Protein AF-A0A1M5FYK6-F1 (afdb_monomer_lite)

Secondary structure (DSSP, 8-state):
--------PPPHHHHHHHHHHTT-S-HHHHHHHHHHHHHHHHHHH--HHHHHHHT-HHHHHHHHHHHTTS---SS-HHHHHHHHHHHHHTTT-S--HHHHHHHHHHHHT--HHHHHHHHHHHHHT-

Organism: Loktanella atrilutea (NCBI:txid366533)

Radius of gyration: 17.51 Å; chains: 1; bounding box: 41×36×45 Å

Foldseek 3Di:
DDPPPPPDDDDPVRVVVCVVCVPPPCVVVVVVVVVVVLVVLLVVLDDPVLVVLLPDPLLLVLLVVVVVVDDDDDDQSLRSSVVVCVVCVVVVDHDDPVVNVVSSVVSVPDDPSSSVSSSVVSVVVD

pLDDT: mean 81.88, std 13.68, range [37.47, 95.62]

Sequence (126 aa):
MTKADIQIELSSNAEFAISRNKLCPMQPQRIAQIVDRYGMILRTHWNEELEVIARNPWVSYCIYEWCDGGPLPSFSLSGLLGHVAFELEEAGEGPDIDELNQLIEVTSKLSPFDQLAIMEFVEHNH

Structure (mmCIF, N/CA/C/O backbone):
data_AF-A0A1M5FYK6-F1
#
_entry.id   AF-A0A1M5FYK6-F1
#
loop_
_atom_site.group_PDB
_atom_site.id
_atom_site.type_symbol
_atom_site.label_atom_id
_atom_site.label_alt_id
_atom_site.label_comp_id
_atom_site.label_asym_id
_atom_site.label_entity_id
_atom_site.label_seq_id
_atom_site.pdbx_PDB_ins_code
_atom_site.Cartn_x
_atom_site.Cartn_y
_atom_site.Cartn_z
_atom_site.occupancy
_atom_site.B_iso_or_equiv
_atom_site.auth_seq_id
_atom_site.auth_comp_id
_atom_site.auth_asym_id
_atom_site.auth_atom_id
_atom_site.pdbx_PDB_model_num
ATOM 1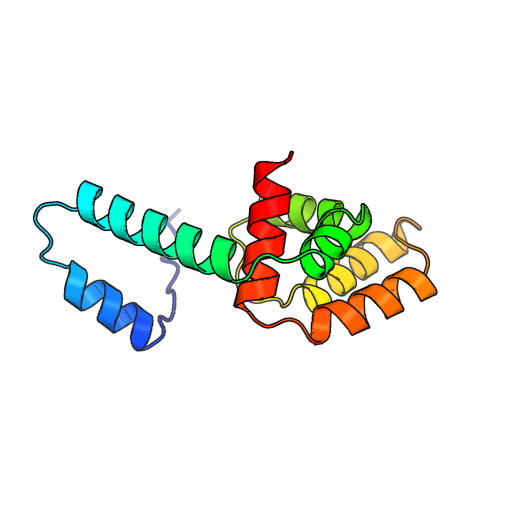 N N . MET A 1 1 ? 10.724 -24.469 23.097 1.00 37.47 1 MET A N 1
ATOM 2 C CA . MET A 1 1 ? 10.788 -23.187 22.368 1.00 37.47 1 MET A CA 1
ATOM 3 C C . MET A 1 1 ? 9.742 -22.270 22.968 1.00 37.47 1 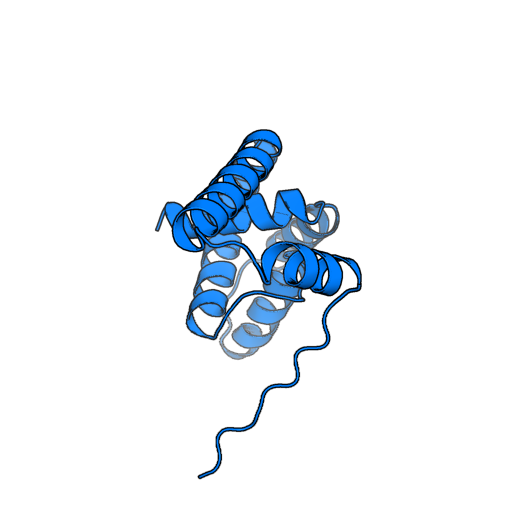MET A C 1
ATOM 5 O O . MET A 1 1 ? 8.558 -22.549 22.835 1.00 37.47 1 MET A O 1
ATOM 9 N N . THR A 1 2 ? 10.162 -21.266 23.729 1.00 39.34 2 THR A N 1
ATOM 10 C CA . THR A 1 2 ? 9.281 -20.211 24.240 1.00 39.34 2 THR A CA 1
ATOM 11 C C . THR A 1 2 ? 8.936 -19.279 23.081 1.00 39.34 2 THR A C 1
ATOM 13 O O . THR A 1 2 ? 9.838 -18.827 22.379 1.00 39.34 2 THR A O 1
ATOM 16 N N . LYS A 1 3 ? 7.637 -19.052 22.837 1.00 43.31 3 LYS A N 1
ATOM 17 C CA . LYS A 1 3 ? 7.161 -18.009 21.918 1.00 43.31 3 LYS A CA 1
ATOM 18 C C . LYS A 1 3 ? 7.835 -16.703 22.333 1.00 43.31 3 LYS A C 1
ATOM 20 O O . LYS A 1 3 ? 7.750 -16.336 23.500 1.00 43.31 3 LYS A O 1
ATOM 25 N N . ALA A 1 4 ? 8.538 -16.053 21.411 1.00 46.41 4 ALA A N 1
ATOM 26 C CA . ALA A 1 4 ? 8.992 -14.694 21.640 1.00 46.41 4 ALA A CA 1
ATOM 27 C C . ALA A 1 4 ? 7.737 -13.830 21.806 1.00 46.41 4 ALA A C 1
ATOM 29 O O . ALA A 1 4 ? 6.920 -13.749 20.888 1.00 46.41 4 ALA A O 1
ATOM 30 N N . ASP A 1 5 ? 7.552 -13.256 22.992 1.00 44.97 5 ASP A N 1
ATOM 31 C CA . ASP A 1 5 ? 6.534 -12.239 23.210 1.00 44.97 5 ASP A CA 1
ATOM 32 C C . ASP A 1 5 ? 6.965 -11.014 22.404 1.00 44.97 5 ASP A C 1
ATOM 34 O O . ASP A 1 5 ? 7.887 -10.292 22.781 1.00 44.97 5 ASP A O 1
ATOM 38 N N . ILE A 1 6 ? 6.347 -10.828 21.237 1.00 49.12 6 ILE A N 1
ATOM 39 C CA . ILE A 1 6 ? 6.550 -9.638 20.416 1.00 49.12 6 ILE A CA 1
ATOM 40 C C . ILE A 1 6 ? 6.014 -8.460 21.232 1.00 49.12 6 ILE A C 1
ATOM 42 O O . ILE A 1 6 ? 4.801 -8.281 21.365 1.00 49.12 6 ILE A O 1
ATOM 46 N N . GLN A 1 7 ? 6.916 -7.673 21.817 1.00 46.94 7 GLN A N 1
ATOM 47 C CA . GLN A 1 7 ? 6.563 -6.391 22.410 1.00 46.94 7 GLN A CA 1
ATOM 48 C C . GLN A 1 7 ? 6.313 -5.401 21.279 1.00 46.94 7 GLN A C 1
ATOM 50 O O . GLN A 1 7 ? 7.239 -4.867 20.677 1.00 46.94 7 GLN A O 1
ATOM 55 N N . ILE A 1 8 ? 5.037 -5.191 20.974 1.00 60.34 8 ILE A N 1
ATOM 56 C CA . ILE A 1 8 ? 4.602 -4.131 20.073 1.00 60.34 8 ILE A CA 1
ATOM 57 C C . ILE A 1 8 ? 4.535 -2.848 20.903 1.00 60.34 8 ILE A C 1
ATOM 59 O O . ILE A 1 8 ? 3.697 -2.742 21.802 1.00 60.34 8 ILE A O 1
ATOM 63 N N . GLU A 1 9 ? 5.407 -1.879 20.618 1.00 70.88 9 GLU A N 1
ATOM 64 C CA . GLU A 1 9 ? 5.224 -0.516 21.118 1.00 70.88 9 GLU A CA 1
ATOM 65 C C . GLU A 1 9 ? 4.004 0.100 20.434 1.00 70.88 9 GLU A C 1
ATOM 67 O O . GLU A 1 9 ? 3.922 0.208 19.209 1.00 70.88 9 GLU A O 1
ATOM 72 N N . LEU A 1 10 ? 3.015 0.472 21.240 1.00 69.31 10 LEU A N 1
ATOM 73 C CA . LEU A 1 10 ? 1.779 1.067 20.764 1.00 69.31 10 LEU A CA 1
ATOM 74 C C . LEU A 1 10 ? 1.889 2.588 20.834 1.00 69.31 10 LEU A C 1
ATOM 76 O O . LEU A 1 10 ? 2.407 3.149 21.794 1.00 69.31 10 LEU A O 1
ATOM 80 N N . SER A 1 11 ? 1.337 3.278 19.838 1.00 77.19 11 SER A N 1
ATOM 81 C CA . SER A 1 11 ? 1.137 4.723 19.952 1.00 77.19 11 SER A CA 1
ATOM 82 C C . SER A 1 11 ? 0.109 5.045 21.043 1.00 77.19 11 SER A C 1
ATOM 84 O O . SER A 1 11 ? -0.790 4.249 21.322 1.00 77.19 11 SER A O 1
ATOM 86 N N . SER A 1 12 ? 0.157 6.257 21.597 1.00 75.12 12 SER A N 1
ATOM 87 C CA . SER A 1 12 ? -0.823 6.736 22.588 1.00 75.12 12 SER A CA 1
ATOM 88 C C . SER A 1 12 ? -2.278 6.621 22.104 1.00 75.12 12 SER A C 1
ATOM 90 O O . SER A 1 12 ? -3.181 6.281 22.870 1.00 75.12 12 SER A O 1
ATOM 92 N N . ASN A 1 13 ? -2.514 6.831 20.806 1.00 69.44 13 ASN A N 1
ATOM 93 C CA . ASN A 1 13 ? -3.822 6.639 20.180 1.00 69.44 13 ASN A CA 1
ATOM 94 C C . ASN A 1 13 ? -4.242 5.162 20.149 1.00 69.44 13 ASN A C 1
ATOM 96 O O . ASN A 1 13 ? -5.415 4.859 20.383 1.00 69.44 13 ASN A O 1
ATOM 100 N N . ALA A 1 14 ? -3.308 4.244 19.884 1.00 68.56 14 ALA A N 1
ATOM 101 C CA . ALA A 1 14 ? -3.566 2.807 19.905 1.00 68.56 14 ALA A CA 1
ATOM 102 C C . ALA A 1 14 ? -3.833 2.307 21.336 1.00 68.56 14 ALA A C 1
ATOM 104 O O . ALA A 1 14 ? -4.797 1.572 21.559 1.00 68.56 14 ALA A O 1
ATOM 105 N N . GLU A 1 15 ? -3.071 2.779 22.324 1.00 77.19 15 GLU A N 1
ATOM 106 C CA . GLU A 1 15 ? -3.311 2.492 23.743 1.00 77.19 15 GLU A CA 1
ATOM 107 C C . GLU A 1 15 ? -4.679 3.001 24.212 1.00 77.19 15 GLU A C 1
ATOM 109 O O . GLU A 1 15 ? -5.421 2.280 24.887 1.00 77.19 15 GLU A O 1
ATOM 114 N N . PHE A 1 16 ? -5.056 4.222 23.817 1.00 76.31 16 PHE A N 1
ATOM 115 C CA . PHE A 1 16 ? -6.374 4.783 24.106 1.00 76.31 16 PHE A CA 1
ATOM 116 C C . PHE A 1 16 ? -7.501 4.005 23.413 1.00 76.31 16 PHE A C 1
ATOM 118 O O . PHE A 1 16 ? -8.548 3.739 24.010 1.00 76.31 16 PHE A O 1
ATOM 125 N N . ALA A 1 17 ? -7.298 3.593 22.160 1.00 71.94 17 ALA A N 1
ATOM 126 C CA . ALA A 1 17 ? -8.246 2.740 21.456 1.00 71.94 17 ALA A CA 1
ATOM 127 C C . ALA A 1 17 ? -8.429 1.401 22.185 1.00 71.94 17 ALA A C 1
ATOM 129 O O . ALA A 1 17 ? -9.569 0.983 22.398 1.00 71.94 17 ALA A O 1
ATOM 130 N N . ILE A 1 18 ? -7.346 0.761 22.629 1.00 73.00 18 ILE A N 1
ATOM 131 C CA . ILE A 1 18 ? -7.407 -0.476 23.414 1.00 73.00 18 ILE A CA 1
ATOM 132 C C . ILE A 1 18 ? -8.126 -0.233 24.742 1.00 73.00 18 ILE A C 1
ATOM 134 O O . ILE A 1 18 ? -9.064 -0.963 25.062 1.00 73.00 18 ILE A O 1
ATOM 138 N N . SER A 1 19 ? -7.761 0.809 25.495 1.00 78.25 19 SER A N 1
ATOM 139 C CA . SER A 1 19 ? -8.351 1.098 26.809 1.00 78.25 19 SER A CA 1
ATOM 140 C C . SER A 1 19 ? -9.858 1.348 26.731 1.00 78.25 19 SER A C 1
ATOM 142 O O . SER A 1 19 ? -10.615 0.759 27.504 1.00 78.25 19 SER A O 1
ATOM 144 N N . ARG A 1 20 ? -10.318 2.111 25.732 1.00 75.81 20 ARG A N 1
ATOM 145 C CA . ARG A 1 20 ? -11.746 2.354 25.473 1.00 75.81 20 ARG A CA 1
ATOM 146 C C . ARG A 1 20 ? -12.508 1.081 25.087 1.00 75.81 20 ARG A C 1
ATOM 148 O O . ARG A 1 20 ? -13.724 1.025 25.253 1.00 75.81 20 ARG A O 1
ATOM 155 N N . ASN A 1 21 ? -11.820 0.072 24.558 1.00 70.44 21 ASN A N 1
ATOM 156 C CA . ASN A 1 21 ? -12.425 -1.176 24.091 1.00 70.44 21 ASN A CA 1
ATOM 157 C C . ASN A 1 21 ? -12.281 -2.349 25.079 1.00 70.44 21 ASN A C 1
ATOM 159 O O . ASN A 1 21 ? -12.950 -3.362 24.883 1.00 70.44 21 ASN A O 1
ATOM 163 N N . LYS A 1 22 ? -11.488 -2.212 26.157 1.00 72.88 22 LYS A N 1
ATOM 164 C CA . LYS A 1 22 ? -11.231 -3.272 27.159 1.00 72.88 22 LYS A CA 1
ATOM 165 C C . LYS A 1 22 ? -12.494 -3.884 27.772 1.00 72.88 22 LYS A C 1
ATOM 167 O O . LYS A 1 22 ? -12.478 -5.049 28.147 1.00 72.88 22 LYS A O 1
ATOM 172 N N . LEU A 1 23 ? -13.568 -3.106 27.887 1.00 66.38 23 LEU A N 1
ATOM 173 C CA . LEU A 1 23 ? -14.822 -3.517 28.524 1.00 66.38 23 LEU A CA 1
ATOM 174 C C . LEU A 1 23 ? -15.986 -3.612 27.538 1.00 66.38 23 LEU A C 1
ATOM 176 O O . LEU A 1 23 ? -17.132 -3.565 27.967 1.00 66.38 23 LEU A O 1
ATOM 180 N N . CYS A 1 24 ? -15.734 -3.702 26.227 1.00 70.94 24 CYS A N 1
ATOM 181 C CA . CYS A 1 24 ? -16.822 -3.847 25.266 1.00 70.94 24 CYS A CA 1
ATOM 182 C C . CYS A 1 24 ? -17.434 -5.256 25.395 1.00 70.94 24 CYS A C 1
ATOM 184 O O . CYS A 1 24 ? -16.789 -6.221 24.982 1.00 70.94 24 CYS A O 1
ATOM 186 N N . PRO A 1 25 ? -18.664 -5.409 25.930 1.00 71.19 25 PRO A N 1
ATOM 187 C CA . PRO A 1 25 ? -19.277 -6.728 26.109 1.00 71.19 25 PRO A CA 1
ATOM 188 C C . PRO A 1 25 ? -19.649 -7.379 24.766 1.00 71.19 25 PRO A C 1
ATOM 190 O O . PRO A 1 25 ? -19.923 -8.571 24.701 1.00 71.19 25 PRO A O 1
ATOM 193 N N . MET A 1 26 ? -19.641 -6.592 23.688 1.00 81.06 26 MET A N 1
ATOM 194 C CA . MET A 1 26 ? -19.997 -6.967 22.324 1.00 81.06 26 MET A CA 1
ATOM 195 C C . MET A 1 26 ? -18.778 -6.816 21.401 1.00 81.06 26 MET A C 1
ATOM 197 O O . MET A 1 26 ? -18.764 -5.997 20.481 1.00 81.06 26 MET A O 1
ATOM 201 N N . GLN A 1 27 ? -17.714 -7.577 21.686 1.00 77.62 27 GLN A N 1
ATOM 202 C CA . GLN A 1 27 ? -16.455 -7.517 20.929 1.00 77.62 27 GLN A CA 1
ATOM 203 C C . GLN A 1 27 ? -16.640 -7.705 19.409 1.00 77.62 27 GLN A C 1
ATOM 205 O O . GLN A 1 27 ? -16.080 -6.897 18.666 1.00 77.62 27 GLN A O 1
ATOM 210 N N . PRO A 1 28 ? -17.454 -8.663 18.911 1.00 79.31 28 PRO A N 1
ATOM 211 C CA . PRO A 1 28 ? -17.666 -8.823 17.469 1.00 79.31 28 PRO A CA 1
ATOM 212 C C . PRO A 1 28 ? -18.286 -7.584 16.811 1.00 79.31 28 PRO A C 1
ATOM 214 O O . PRO A 1 28 ? -17.823 -7.135 15.767 1.00 79.31 28 PRO A O 1
ATOM 217 N N . GLN A 1 29 ? -19.287 -6.971 17.450 1.00 80.06 29 GLN A N 1
ATOM 218 C CA . GLN A 1 29 ? -19.938 -5.753 16.958 1.00 80.06 29 GLN A CA 1
ATOM 219 C C . GLN A 1 29 ? -18.962 -4.578 16.939 1.00 80.06 29 GLN A C 1
ATOM 221 O O . GLN A 1 29 ? -19.029 -3.716 16.065 1.00 80.06 29 GLN A O 1
ATOM 226 N N . ARG A 1 30 ? -18.036 -4.537 17.900 1.00 81.25 30 ARG A N 1
ATOM 227 C CA . ARG A 1 30 ? -17.013 -3.500 17.942 1.00 81.25 30 ARG A CA 1
ATOM 228 C C . ARG A 1 30 ? -15.974 -3.656 16.840 1.00 81.25 30 ARG A C 1
ATOM 230 O O . ARG A 1 30 ? -15.594 -2.650 16.247 1.00 81.25 30 ARG A O 1
ATOM 237 N N . ILE A 1 31 ? -15.544 -4.884 16.563 1.00 80.38 31 ILE A N 1
ATOM 238 C CA . ILE A 1 31 ? -14.661 -5.187 15.432 1.00 80.38 31 ILE A CA 1
ATOM 239 C C . ILE A 1 31 ? -15.355 -4.787 14.127 1.00 80.38 31 ILE A C 1
ATOM 241 O O . ILE A 1 31 ? -14.778 -4.018 13.365 1.00 80.38 31 ILE A O 1
ATOM 245 N N . ALA A 1 32 ? -16.616 -5.188 13.933 1.00 78.50 32 ALA A N 1
ATOM 246 C CA . ALA A 1 32 ? -17.399 -4.807 12.757 1.00 78.50 32 ALA A CA 1
ATOM 247 C C . ALA A 1 32 ? -17.459 -3.280 12.569 1.00 78.50 32 ALA A C 1
ATOM 249 O O . ALA A 1 32 ? -17.151 -2.779 11.498 1.00 78.50 32 ALA A O 1
ATOM 250 N N . GLN A 1 33 ? -17.724 -2.514 13.635 1.00 83.88 33 GLN A N 1
ATOM 251 C CA . GLN A 1 33 ? -17.709 -1.046 13.568 1.00 83.88 33 GLN A CA 1
ATOM 252 C C . GLN A 1 33 ? -16.346 -0.450 13.190 1.00 83.88 33 GLN A C 1
ATOM 254 O O . GLN A 1 33 ? -16.301 0.614 12.573 1.00 83.88 33 GLN A O 1
ATOM 259 N N . ILE A 1 34 ? -15.239 -1.051 13.637 1.00 83.38 34 ILE A N 1
ATOM 260 C CA . ILE A 1 34 ? -13.889 -0.580 13.300 1.00 83.38 34 ILE A CA 1
ATOM 261 C C . ILE A 1 34 ? -13.616 -0.841 11.818 1.00 83.38 34 ILE A C 1
ATOM 263 O O . ILE A 1 34 ? -13.194 0.084 11.126 1.00 83.38 34 ILE A O 1
ATOM 267 N N . VAL A 1 35 ? -13.928 -2.047 11.338 1.00 82.12 35 VAL A N 1
ATOM 268 C CA . VAL A 1 35 ? -13.795 -2.437 9.927 1.00 82.12 35 VAL A CA 1
ATOM 269 C C . VAL A 1 35 ? -14.664 -1.550 9.029 1.00 82.12 35 VAL A C 1
ATOM 271 O O . VAL A 1 35 ? -14.166 -0.990 8.058 1.00 82.12 35 VAL A O 1
ATOM 274 N N . ASP A 1 36 ? -15.924 -1.308 9.400 1.00 82.94 36 ASP A N 1
ATOM 275 C CA . ASP A 1 36 ? -16.830 -0.439 8.635 1.00 82.94 36 ASP A CA 1
ATOM 276 C C . ASP A 1 36 ? -16.294 0.994 8.513 1.00 82.94 36 ASP A C 1
ATOM 278 O O . ASP A 1 36 ? -16.337 1.600 7.439 1.00 82.94 36 ASP A O 1
ATOM 282 N N . ARG A 1 37 ? -15.775 1.551 9.616 1.00 86.88 37 ARG A N 1
ATOM 283 C CA . ARG A 1 37 ? -15.190 2.901 9.632 1.00 86.88 37 ARG A CA 1
ATOM 284 C C . ARG A 1 37 ? -13.920 2.972 8.801 1.00 86.88 37 ARG A C 1
ATOM 286 O O . ARG A 1 37 ? -13.741 3.959 8.095 1.00 86.88 37 ARG A O 1
ATOM 293 N N . TYR A 1 38 ? -13.071 1.952 8.891 1.00 86.25 38 TYR A N 1
ATOM 294 C CA . TYR A 1 38 ? -11.869 1.836 8.075 1.00 86.25 38 TYR A CA 1
ATOM 295 C C . TYR A 1 38 ? -12.231 1.842 6.587 1.00 86.25 38 TYR A C 1
ATOM 297 O O . TYR A 1 38 ? -11.816 2.749 5.867 1.00 86.25 38 TYR A O 1
ATOM 305 N N . GLY A 1 39 ? -13.126 0.947 6.159 1.00 84.38 39 GLY A N 1
ATOM 306 C CA . GLY A 1 39 ? -13.573 0.893 4.767 1.00 84.38 39 GLY A CA 1
ATOM 307 C C . GLY A 1 39 ? -14.243 2.191 4.299 1.00 84.38 39 GLY A C 1
ATOM 308 O O . GLY A 1 39 ? -14.074 2.599 3.154 1.00 84.38 39 GLY A O 1
ATOM 309 N N . MET A 1 40 ? -14.984 2.885 5.171 1.00 89.88 40 MET A N 1
ATOM 310 C CA . MET A 1 40 ? -15.570 4.189 4.838 1.00 89.88 40 MET A CA 1
ATOM 311 C C . MET A 1 40 ? -14.504 5.266 4.604 1.00 89.88 40 MET A C 1
ATOM 313 O O . MET A 1 40 ? -14.637 6.039 3.656 1.00 89.88 40 MET A O 1
ATOM 317 N N . ILE A 1 41 ? -13.459 5.318 5.438 1.00 88.62 41 ILE A N 1
ATOM 318 C CA . ILE A 1 41 ? -12.343 6.259 5.266 1.00 88.62 41 ILE A CA 1
ATOM 319 C C . ILE A 1 41 ? -11.648 5.989 3.932 1.00 88.62 41 ILE A C 1
ATOM 321 O O . ILE A 1 41 ? -11.523 6.911 3.131 1.00 88.62 41 ILE A O 1
ATOM 325 N N . LEU A 1 42 ? -11.285 4.735 3.649 1.00 89.62 42 LEU A N 1
ATOM 326 C CA . LEU A 1 42 ? -10.599 4.389 2.401 1.00 89.62 42 LEU A CA 1
ATOM 327 C C . LEU A 1 42 ? -11.420 4.747 1.161 1.00 89.62 42 LEU A C 1
ATOM 329 O O . LEU A 1 42 ? -10.920 5.421 0.266 1.00 89.62 42 LEU A O 1
ATOM 333 N N . ARG A 1 43 ? -12.712 4.393 1.139 1.00 87.81 43 ARG A N 1
ATOM 334 C CA . ARG A 1 43 ? -13.611 4.760 0.030 1.00 87.81 43 ARG A CA 1
ATOM 335 C C . ARG A 1 43 ? -13.756 6.269 -0.155 1.00 87.81 43 ARG A C 1
ATOM 337 O O . ARG A 1 43 ? -14.004 6.711 -1.267 1.00 87.81 43 ARG A O 1
ATOM 344 N N . THR A 1 44 ? -13.635 7.048 0.919 1.00 89.81 44 THR A N 1
ATOM 345 C CA . THR A 1 44 ? -13.710 8.516 0.849 1.00 89.81 44 THR A CA 1
ATOM 346 C C . THR A 1 44 ? -12.434 9.123 0.262 1.00 89.81 44 THR A C 1
ATOM 348 O O . THR A 1 44 ? -12.504 10.164 -0.382 1.00 89.81 44 THR A O 1
ATOM 351 N N . HIS A 1 45 ? -11.282 8.486 0.483 1.00 87.56 45 HIS A N 1
ATOM 352 C CA . HIS A 1 45 ? -9.994 8.904 -0.077 1.00 87.56 45 HIS A CA 1
ATOM 353 C C . HIS A 1 45 ? -9.781 8.431 -1.522 1.00 87.56 45 HIS A C 1
ATOM 355 O O . HIS A 1 45 ? -9.015 9.047 -2.263 1.00 87.56 45 HIS A O 1
ATOM 361 N N . TRP A 1 46 ? -10.470 7.362 -1.930 1.00 92.75 46 TRP A N 1
ATOM 362 C CA . TRP A 1 46 ? -10.344 6.789 -3.265 1.00 92.75 46 TRP A CA 1
ATOM 363 C C . TRP A 1 46 ? -10.675 7.788 -4.380 1.00 92.75 46 TRP A C 1
ATOM 365 O O . TRP A 1 46 ? -11.700 8.471 -4.343 1.00 92.75 46 TRP A O 1
ATOM 375 N N . ASN A 1 47 ? -9.813 7.841 -5.394 1.00 93.56 47 ASN A N 1
ATOM 376 C CA . ASN A 1 47 ? -9.968 8.680 -6.578 1.00 93.56 47 ASN A CA 1
ATOM 377 C C . ASN A 1 47 ? -9.247 8.056 -7.792 1.00 93.56 47 ASN A C 1
ATOM 379 O O . ASN A 1 47 ? -8.533 7.063 -7.653 1.00 93.56 47 ASN A O 1
ATOM 383 N N . GLU A 1 48 ? -9.440 8.645 -8.976 1.00 94.31 48 GLU A N 1
ATOM 384 C CA . GLU A 1 48 ? -8.896 8.135 -10.245 1.00 94.31 48 GLU A CA 1
ATOM 385 C C . GLU A 1 48 ? -7.360 8.072 -10.267 1.00 94.31 48 GLU A C 1
ATOM 387 O O . GLU A 1 48 ? -6.798 7.144 -10.844 1.00 94.31 48 GLU A O 1
ATOM 392 N N . GLU A 1 49 ? -6.661 9.007 -9.615 1.00 93.75 49 GLU A N 1
ATOM 393 C CA . GLU A 1 49 ? -5.192 9.000 -9.568 1.00 93.75 49 GLU A CA 1
ATOM 394 C C . GLU A 1 49 ? -4.675 7.789 -8.783 1.00 93.75 49 GLU A C 1
ATOM 396 O O . GLU A 1 49 ? -3.744 7.111 -9.222 1.00 93.75 49 GLU A O 1
ATOM 401 N N . LEU A 1 50 ? -5.318 7.468 -7.655 1.00 95.00 50 LEU A N 1
ATOM 40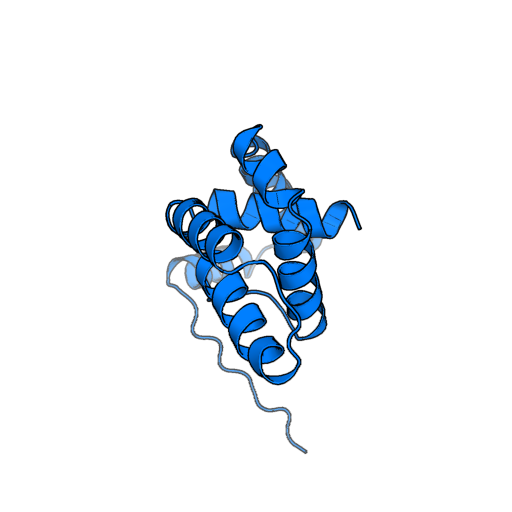2 C CA . LEU A 1 50 ? -4.979 6.280 -6.868 1.00 95.00 50 LEU A CA 1
ATOM 403 C C . LEU A 1 50 ? -5.286 4.993 -7.629 1.00 95.00 50 LEU A C 1
ATOM 405 O O . LEU A 1 50 ? -4.515 4.041 -7.536 1.00 95.00 50 LEU A O 1
ATOM 409 N N . GLU A 1 51 ? -6.362 4.970 -8.418 1.00 94.50 51 GLU A N 1
ATOM 410 C CA . GLU A 1 51 ? -6.689 3.821 -9.262 1.00 94.50 51 GLU A CA 1
ATOM 411 C C . GLU A 1 51 ? -5.614 3.567 -10.323 1.00 94.50 51 GLU A C 1
ATOM 413 O O . GLU A 1 51 ? -5.213 2.419 -10.527 1.00 94.50 51 GLU A O 1
ATOM 418 N N . VAL A 1 52 ? -5.105 4.621 -10.967 1.00 95.06 52 VAL A N 1
ATOM 419 C CA . VAL A 1 52 ? -4.009 4.502 -11.942 1.00 95.06 52 VAL A CA 1
ATOM 420 C C . VAL A 1 52 ? -2.757 3.918 -11.287 1.00 95.06 52 VAL A C 1
ATOM 422 O O . VAL A 1 52 ? -2.146 3.009 -11.850 1.00 95.06 52 VAL A O 1
ATOM 425 N N . ILE A 1 53 ? -2.399 4.394 -10.091 1.00 95.44 53 ILE A N 1
ATOM 426 C CA . ILE A 1 53 ? -1.240 3.883 -9.345 1.00 95.44 53 ILE A CA 1
ATOM 427 C C . ILE A 1 53 ? -1.465 2.422 -8.940 1.00 95.44 53 ILE A C 1
ATOM 429 O O . ILE A 1 53 ? -0.593 1.587 -9.162 1.00 95.44 53 ILE A O 1
ATOM 433 N N . ALA A 1 54 ? -2.632 2.091 -8.387 1.00 94.06 54 ALA A N 1
ATOM 434 C CA . ALA A 1 54 ? -2.944 0.744 -7.916 1.00 94.06 54 ALA A CA 1
ATOM 435 C C . ALA A 1 54 ? -2.949 -0.294 -9.048 1.00 94.06 54 ALA A C 1
ATOM 437 O O . ALA A 1 54 ? -2.542 -1.436 -8.851 1.00 94.06 54 ALA A O 1
ATOM 438 N N . ARG A 1 55 ? -3.374 0.108 -10.251 1.00 94.25 55 ARG A N 1
ATOM 439 C CA . ARG A 1 55 ? -3.371 -0.744 -11.449 1.00 94.25 55 ARG A CA 1
ATOM 440 C C . ARG A 1 55 ? -1.999 -0.875 -12.112 1.00 94.25 55 ARG A C 1
ATOM 442 O O . ARG A 1 55 ? -1.884 -1.634 -13.074 1.00 94.25 55 ARG A O 1
ATOM 449 N N . ASN A 1 56 ? -0.976 -0.155 -11.649 1.00 94.69 56 ASN A N 1
ATOM 450 C CA . ASN A 1 56 ? 0.373 -0.345 -12.163 1.00 94.69 56 ASN A CA 1
ATOM 451 C C . ASN A 1 56 ? 0.869 -1.767 -11.794 1.00 94.69 56 ASN A C 1
ATOM 453 O O . ASN A 1 56 ? 0.808 -2.143 -10.618 1.00 94.69 56 ASN A O 1
ATOM 457 N N . PRO A 1 57 ? 1.363 -2.563 -12.765 1.00 93.44 57 PRO A N 1
ATOM 458 C CA . PRO A 1 57 ? 1.770 -3.947 -12.515 1.00 93.44 57 PRO A CA 1
ATOM 459 C C . PRO A 1 57 ? 2.869 -4.086 -11.460 1.00 93.44 57 PRO A C 1
ATOM 461 O O . PRO A 1 57 ? 2.825 -5.016 -10.658 1.00 93.44 57 PRO A O 1
ATOM 464 N N . TRP A 1 58 ? 3.822 -3.152 -11.433 1.00 94.00 58 TRP A N 1
ATOM 465 C CA . TRP A 1 58 ? 4.901 -3.149 -10.452 1.00 94.00 58 TRP A CA 1
ATOM 466 C C . TRP A 1 58 ? 4.379 -2.868 -9.043 1.00 94.00 58 TRP A C 1
ATOM 468 O O . TRP A 1 58 ? 4.723 -3.578 -8.105 1.00 94.00 58 TRP A O 1
ATOM 478 N N . VAL A 1 59 ? 3.478 -1.892 -8.900 1.00 94.19 59 VAL A N 1
ATOM 479 C CA . VAL A 1 59 ? 2.830 -1.591 -7.612 1.00 94.19 59 VAL A CA 1
ATOM 480 C C . VAL A 1 59 ? 2.082 -2.808 -7.076 1.00 94.19 59 VAL A C 1
ATOM 482 O O . VAL A 1 59 ? 2.250 -3.162 -5.910 1.00 94.19 59 VAL A O 1
ATOM 485 N N . SER A 1 60 ? 1.292 -3.463 -7.931 1.00 93.06 60 SER A N 1
ATOM 486 C CA . SER A 1 60 ? 0.567 -4.679 -7.558 1.00 93.06 60 SER A CA 1
ATOM 487 C C . SER A 1 60 ? 1.525 -5.789 -7.118 1.00 93.06 60 SER A C 1
ATOM 489 O O . SER A 1 60 ? 1.355 -6.346 -6.038 1.00 93.06 60 SER A O 1
ATOM 491 N N . TYR A 1 61 ? 2.568 -6.055 -7.911 1.00 91.81 61 TYR A N 1
ATOM 492 C CA . TYR A 1 61 ? 3.595 -7.050 -7.600 1.00 91.81 61 TYR A CA 1
ATOM 493 C C . TYR A 1 61 ? 4.251 -6.801 -6.236 1.00 91.81 61 TYR A C 1
ATOM 495 O O . TYR A 1 61 ? 4.248 -7.688 -5.388 1.00 91.81 61 TYR A O 1
ATOM 503 N N . CYS A 1 62 ? 4.740 -5.583 -5.982 1.00 90.50 62 CYS A N 1
ATOM 504 C CA . CYS A 1 62 ? 5.404 -5.260 -4.721 1.00 90.50 62 CYS A CA 1
ATOM 505 C C . CYS A 1 62 ? 4.489 -5.431 -3.502 1.00 90.50 62 CYS A C 1
ATOM 507 O O . CYS A 1 62 ? 4.956 -5.844 -2.443 1.00 90.50 62 CYS A O 1
ATOM 509 N N . ILE A 1 63 ? 3.202 -5.089 -3.631 1.00 90.38 63 ILE A N 1
ATOM 510 C CA . ILE A 1 63 ? 2.227 -5.278 -2.551 1.00 90.38 63 ILE A CA 1
ATOM 511 C C . ILE A 1 63 ? 2.026 -6.773 -2.281 1.00 90.38 63 ILE A C 1
ATOM 513 O O . ILE A 1 63 ? 2.073 -7.174 -1.122 1.00 90.38 63 ILE A O 1
ATOM 517 N N . TYR A 1 64 ? 1.874 -7.604 -3.316 1.00 87.56 64 TYR A N 1
ATOM 518 C CA . TYR A 1 64 ? 1.696 -9.049 -3.135 1.00 87.56 64 TYR A CA 1
ATOM 519 C C . TYR A 1 64 ? 2.921 -9.734 -2.532 1.00 87.56 64 TYR A C 1
ATOM 521 O O . TYR A 1 64 ? 2.775 -10.443 -1.536 1.00 87.56 64 TYR A O 1
ATOM 529 N N . GLU A 1 65 ? 4.114 -9.473 -3.072 1.00 82.75 65 GLU A N 1
ATOM 530 C CA . GLU A 1 65 ? 5.368 -10.029 -2.542 1.00 82.75 65 GLU A CA 1
ATOM 531 C C . GLU A 1 65 ? 5.535 -9.721 -1.050 1.00 82.75 65 GLU A C 1
ATOM 533 O O . GLU A 1 65 ? 5.974 -10.559 -0.262 1.00 82.75 65 GLU A O 1
ATOM 538 N N . TRP A 1 66 ? 5.126 -8.524 -0.627 1.00 79.75 66 TRP A N 1
ATOM 539 C CA . TRP A 1 66 ? 5.207 -8.144 0.774 1.00 79.75 66 TRP A CA 1
ATOM 540 C C . TRP A 1 66 ? 4.107 -8.776 1.639 1.00 79.75 66 TRP A C 1
ATOM 542 O O . TRP A 1 66 ? 4.381 -9.203 2.766 1.00 79.75 66 TRP A O 1
ATOM 552 N N . CYS A 1 67 ? 2.869 -8.857 1.142 1.00 73.56 67 CYS A N 1
ATOM 553 C CA . CYS A 1 67 ? 1.748 -9.454 1.876 1.00 73.56 67 CYS A CA 1
ATOM 554 C C . CYS A 1 67 ? 1.952 -10.947 2.173 1.00 73.56 67 CYS A C 1
ATOM 556 O O . CYS A 1 67 ? 1.480 -11.426 3.209 1.00 73.56 67 CYS A O 1
ATOM 558 N N . ASP A 1 68 ? 2.705 -11.665 1.337 1.00 70.06 68 ASP A N 1
ATOM 559 C CA . ASP A 1 68 ? 3.064 -13.067 1.581 1.00 70.06 68 ASP A CA 1
ATOM 560 C C . ASP A 1 68 ? 4.013 -13.247 2.791 1.00 70.06 68 ASP A C 1
ATOM 562 O O . ASP A 1 68 ? 4.020 -14.306 3.430 1.00 70.06 68 ASP A O 1
ATOM 566 N N . GLY A 1 69 ? 4.784 -12.214 3.161 1.00 60.44 69 GLY A N 1
ATOM 567 C CA . GLY A 1 69 ? 5.799 -12.265 4.224 1.00 60.44 69 GLY A CA 1
ATOM 568 C C . GLY A 1 69 ? 5.325 -11.864 5.629 1.00 60.44 69 GLY A C 1
ATOM 569 O O . GLY A 1 69 ? 5.960 -12.228 6.626 1.00 60.44 69 GLY A O 1
ATOM 570 N N . GLY A 1 70 ? 4.216 -11.132 5.753 1.00 56.97 70 GLY A N 1
ATOM 571 C CA . GLY A 1 70 ? 3.693 -10.677 7.043 1.00 56.97 70 GLY A CA 1
ATOM 572 C C . GLY A 1 70 ? 2.809 -9.432 6.941 1.00 56.97 70 GLY A C 1
ATOM 573 O O . GLY A 1 70 ? 2.637 -8.879 5.859 1.00 56.97 70 GLY A O 1
ATOM 574 N N . PRO A 1 71 ? 2.225 -8.963 8.063 1.00 54.34 71 PRO A N 1
ATOM 575 C CA . PRO A 1 71 ? 1.404 -7.759 8.037 1.00 54.34 71 PRO A CA 1
ATOM 576 C C . PRO A 1 71 ? 2.239 -6.574 7.531 1.00 54.34 71 PRO A C 1
ATOM 578 O O . PRO A 1 71 ? 3.359 -6.366 7.997 1.00 54.34 71 PRO A O 1
ATOM 581 N N . LEU A 1 72 ? 1.680 -5.775 6.621 1.00 60.66 72 LEU A N 1
ATOM 582 C CA . LEU A 1 72 ? 2.193 -4.451 6.255 1.00 60.66 72 LEU A CA 1
ATOM 583 C C . LEU A 1 72 ? 2.065 -3.516 7.474 1.00 60.66 72 LEU A C 1
ATOM 585 O O . LEU A 1 72 ? 0.954 -3.077 7.779 1.00 60.66 72 LEU A O 1
ATOM 589 N N . PRO A 1 73 ? 3.144 -3.231 8.238 1.00 56.66 73 PRO A N 1
ATOM 590 C CA . PRO A 1 73 ? 3.359 -1.821 8.582 1.00 56.66 73 PRO A CA 1
ATOM 591 C C . PRO A 1 73 ? 4.823 -1.411 8.841 1.00 56.66 73 PRO A C 1
ATOM 593 O O . PRO A 1 73 ? 5.479 -1.895 9.764 1.00 56.66 73 PRO A O 1
ATOM 596 N N . SER A 1 74 ? 5.287 -0.414 8.080 1.00 57.84 74 SER A N 1
ATOM 597 C CA . SER A 1 74 ? 6.078 0.773 8.504 1.00 57.84 74 SER A CA 1
ATOM 598 C C . SER A 1 74 ? 6.743 1.467 7.308 1.00 57.84 74 SER A C 1
ATOM 600 O O . SER A 1 74 ? 7.095 2.642 7.403 1.00 57.84 74 SER A O 1
ATOM 602 N N . PHE A 1 75 ? 6.868 0.777 6.173 1.00 66.44 75 PHE A N 1
ATOM 603 C CA . PHE A 1 75 ? 7.348 1.372 4.933 1.00 66.44 75 PHE A CA 1
ATOM 604 C C . PHE A 1 75 ? 6.251 2.185 4.251 1.00 66.44 75 PHE A C 1
ATOM 606 O O . PHE A 1 75 ? 5.098 1.759 4.174 1.00 66.44 75 PHE A O 1
ATOM 613 N N . SER A 1 76 ? 6.618 3.361 3.742 1.00 87.38 76 SER A N 1
ATOM 614 C CA . SER A 1 76 ? 5.795 4.037 2.747 1.00 87.38 76 SER A CA 1
ATOM 615 C C . SER A 1 76 ? 5.745 3.195 1.473 1.00 87.38 76 SER A C 1
ATOM 617 O O . SER A 1 76 ? 6.692 2.460 1.185 1.00 87.38 76 SER A O 1
ATOM 619 N N . LEU A 1 77 ? 4.691 3.348 0.670 1.00 90.69 77 LEU A N 1
ATOM 620 C CA . LEU A 1 77 ? 4.580 2.666 -0.621 1.00 90.69 77 LEU A CA 1
ATOM 621 C C . LEU A 1 77 ? 5.828 2.907 -1.488 1.00 90.69 77 LEU A C 1
ATOM 623 O O . LEU A 1 77 ? 6.392 1.965 -2.023 1.00 90.69 77 LEU A O 1
ATOM 627 N N . SER A 1 78 ? 6.344 4.139 -1.524 1.00 92.44 78 SER A N 1
ATOM 628 C CA . SER A 1 78 ? 7.593 4.466 -2.226 1.00 92.44 78 SER A CA 1
ATOM 629 C C . SER A 1 78 ? 8.810 3.683 -1.713 1.00 92.44 78 SER A C 1
ATOM 631 O O . SER A 1 78 ? 9.673 3.294 -2.496 1.00 92.44 78 SER A O 1
ATOM 633 N N . GLY A 1 79 ? 8.888 3.454 -0.398 1.00 90.06 79 GLY A N 1
ATOM 634 C CA . GLY A 1 79 ? 9.949 2.667 0.223 1.00 90.06 79 GLY A CA 1
ATOM 635 C C . GLY A 1 79 ? 9.840 1.189 -0.136 1.00 90.06 79 GLY A C 1
ATOM 636 O O . GLY A 1 79 ? 10.855 0.570 -0.435 1.00 90.06 79 GLY A O 1
ATOM 637 N N . LEU A 1 80 ? 8.616 0.657 -0.180 1.00 89.81 80 LEU A N 1
ATOM 638 C CA . LEU A 1 80 ? 8.348 -0.708 -0.627 1.00 89.81 80 LEU A CA 1
ATOM 639 C C . LEU A 1 80 ? 8.780 -0.914 -2.087 1.00 89.81 80 LEU A C 1
ATOM 641 O O . LEU A 1 80 ? 9.537 -1.839 -2.364 1.00 89.81 80 LEU A O 1
ATOM 645 N N . LEU A 1 81 ? 8.370 -0.026 -3.001 1.00 92.25 81 LEU A N 1
ATOM 646 C CA . LEU A 1 81 ? 8.740 -0.127 -4.421 1.00 92.25 81 LEU A CA 1
ATOM 647 C C . LEU A 1 81 ? 10.261 -0.141 -4.619 1.00 92.25 81 LEU A C 1
ATOM 649 O O . LEU A 1 81 ? 10.775 -0.935 -5.403 1.00 92.25 81 LEU A O 1
ATOM 653 N N . GLY A 1 82 ? 10.978 0.732 -3.904 1.00 90.62 82 GLY A N 1
ATOM 654 C CA . GLY A 1 82 ? 12.438 0.794 -3.974 1.00 90.62 82 GLY A CA 1
ATOM 655 C C . GLY A 1 82 ? 13.120 -0.424 -3.351 1.00 90.62 82 GLY A C 1
ATOM 656 O O . GLY A 1 82 ? 14.134 -0.886 -3.865 1.00 90.62 82 GLY A O 1
ATOM 657 N N . HIS A 1 83 ? 12.563 -0.961 -2.266 1.00 88.69 83 HIS A N 1
ATOM 658 C CA . HIS A 1 83 ? 13.108 -2.142 -1.607 1.00 88.69 83 HIS A CA 1
ATOM 659 C C . HIS A 1 83 ? 12.991 -3.390 -2.487 1.00 88.69 83 HIS A C 1
ATOM 661 O O . HIS A 1 83 ? 14.000 -4.046 -2.721 1.00 88.69 83 HIS A O 1
ATOM 667 N N . VAL A 1 84 ? 11.806 -3.658 -3.046 1.00 89.81 84 VAL A N 1
ATOM 668 C CA . VAL A 1 84 ? 11.593 -4.809 -3.942 1.00 89.81 84 VAL A CA 1
ATOM 669 C C . VAL A 1 84 ? 12.440 -4.680 -5.213 1.00 89.81 84 VAL A C 1
ATOM 671 O O . VAL A 1 84 ? 13.016 -5.660 -5.673 1.00 89.81 84 VAL A O 1
ATOM 674 N N . ALA A 1 85 ? 12.588 -3.465 -5.757 1.00 91.06 85 ALA A N 1
ATOM 675 C CA . ALA A 1 85 ? 13.467 -3.225 -6.904 1.00 91.06 85 ALA A CA 1
ATOM 676 C C . ALA A 1 85 ? 14.931 -3.556 -6.585 1.00 91.06 85 ALA A C 1
ATOM 678 O O . ALA A 1 85 ? 15.606 -4.193 -7.386 1.00 91.06 85 ALA A O 1
ATOM 679 N N . PHE A 1 86 ? 15.414 -3.144 -5.410 1.00 89.00 86 PHE A N 1
ATOM 680 C CA . PHE A 1 86 ? 16.770 -3.448 -4.959 1.00 89.00 86 PHE A CA 1
ATOM 681 C C . PHE A 1 86 ? 16.992 -4.955 -4.768 1.00 89.00 86 PHE A C 1
ATOM 683 O O . PHE A 1 86 ? 18.037 -5.470 -5.151 1.00 89.00 86 PHE A O 1
ATOM 690 N N . GLU A 1 87 ? 16.014 -5.678 -4.217 1.00 87.62 87 GLU A N 1
ATOM 691 C CA . GLU A 1 87 ? 16.118 -7.134 -4.046 1.00 87.62 87 GLU A CA 1
ATOM 692 C C . GLU A 1 87 ? 16.172 -7.889 -5.383 1.00 87.62 87 GLU A C 1
ATOM 694 O O . GLU A 1 87 ? 16.863 -8.903 -5.486 1.00 87.62 87 GLU A O 1
ATOM 699 N N . LEU A 1 88 ? 15.491 -7.385 -6.417 1.00 87.81 88 LEU A N 1
ATOM 700 C CA . LEU A 1 88 ? 15.463 -7.999 -7.749 1.00 87.81 88 LEU A CA 1
ATOM 701 C C . LEU A 1 88 ? 16.567 -7.508 -8.700 1.00 87.81 88 LEU A C 1
ATOM 703 O O . LEU A 1 88 ? 16.765 -8.107 -9.761 1.00 87.81 88 LEU A O 1
ATOM 707 N N . GLU A 1 89 ? 17.340 -6.486 -8.313 1.00 85.81 89 GLU A N 1
ATOM 708 C CA . GLU A 1 89 ? 18.436 -5.936 -9.124 1.00 85.81 89 GLU A CA 1
ATOM 709 C C . GLU A 1 89 ? 19.454 -7.024 -9.510 1.00 85.81 89 GLU A C 1
ATOM 711 O O . GLU A 1 89 ? 19.871 -7.109 -10.668 1.00 85.81 89 GLU A O 1
ATOM 716 N N . GLU A 1 90 ? 19.801 -7.916 -8.575 1.00 79.00 90 GLU A N 1
ATOM 717 C CA . GLU A 1 90 ? 20.737 -9.022 -8.828 1.00 79.00 90 GLU A CA 1
ATOM 718 C C . GLU A 1 90 ? 20.188 -10.068 -9.815 1.00 79.00 90 GLU A C 1
ATOM 720 O O . GLU A 1 90 ? 20.965 -10.737 -10.502 1.00 79.00 90 GLU A O 1
ATOM 725 N N . ALA A 1 91 ? 18.861 -10.198 -9.915 1.00 83.06 91 ALA A N 1
ATOM 726 C CA . ALA A 1 91 ? 18.189 -11.094 -10.855 1.00 83.06 91 ALA A CA 1
ATOM 727 C C . ALA A 1 91 ? 17.988 -10.460 -12.245 1.00 83.06 91 ALA A C 1
ATOM 729 O O . ALA A 1 91 ? 17.659 -11.166 -13.200 1.00 83.06 91 ALA A O 1
ATOM 730 N N . GLY A 1 92 ? 18.208 -9.146 -12.384 1.00 79.44 92 GLY A N 1
ATOM 731 C CA . GLY A 1 92 ? 17.879 -8.399 -13.601 1.00 79.44 92 GLY A CA 1
ATOM 732 C C . GLY A 1 92 ? 16.371 -8.317 -13.863 1.00 79.44 92 GLY A C 1
ATOM 733 O O . GLY A 1 92 ? 15.957 -8.126 -15.007 1.00 79.44 92 GLY A O 1
ATOM 734 N N . GLU A 1 93 ? 15.564 -8.494 -12.817 1.00 82.75 93 GLU A N 1
ATOM 735 C CA . GLU A 1 93 ? 14.108 -8.402 -12.852 1.00 82.75 93 GLU A CA 1
ATOM 736 C C . GLU A 1 93 ? 13.672 -7.073 -12.219 1.00 82.75 93 GLU A C 1
ATOM 738 O O . GLU A 1 93 ? 14.308 -6.573 -11.295 1.00 82.75 93 GLU A O 1
ATOM 743 N N . GLY A 1 94 ? 12.605 -6.460 -12.734 1.00 79.88 94 GLY A N 1
ATOM 744 C CA . GLY A 1 94 ? 12.102 -5.184 -12.224 1.00 79.88 94 GLY A CA 1
ATOM 745 C C . GLY A 1 94 ? 11.630 -4.225 -13.319 1.00 79.88 94 GLY A C 1
ATOM 746 O O . GLY A 1 94 ? 11.751 -4.524 -14.511 1.00 79.88 94 GLY A O 1
ATOM 747 N N . PRO A 1 95 ? 11.047 -3.082 -12.926 1.00 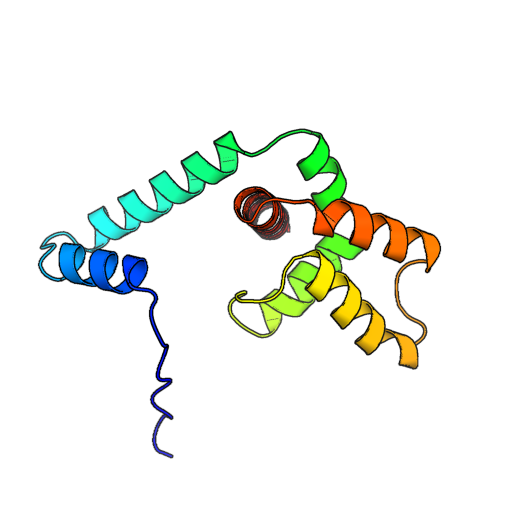86.94 95 PRO A N 1
ATOM 748 C CA . PRO A 1 95 ? 10.599 -2.052 -13.852 1.00 86.94 95 PRO A CA 1
ATOM 749 C C . PRO A 1 95 ? 11.799 -1.317 -14.457 1.00 86.94 95 PRO A C 1
ATOM 751 O O . PRO A 1 95 ? 12.911 -1.345 -13.926 1.00 86.94 95 PRO A O 1
ATOM 754 N N . ASP A 1 96 ? 11.556 -0.606 -15.557 1.00 91.00 96 ASP A N 1
ATOM 755 C CA . ASP A 1 96 ? 12.535 0.339 -16.088 1.00 91.00 96 ASP A CA 1
ATOM 756 C C . ASP A 1 96 ? 12.893 1.402 -15.030 1.00 91.00 96 ASP A C 1
ATOM 758 O O . ASP A 1 96 ? 12.052 1.805 -14.223 1.00 91.00 96 ASP A O 1
ATOM 762 N N . ILE A 1 97 ? 14.145 1.866 -15.017 1.00 89.56 97 ILE A N 1
ATOM 763 C CA . ILE A 1 97 ? 14.627 2.785 -13.979 1.00 89.56 97 ILE A CA 1
ATOM 764 C C . ILE A 1 97 ? 13.917 4.144 -14.016 1.00 89.56 97 ILE A C 1
ATOM 766 O O . ILE A 1 97 ? 13.683 4.741 -12.962 1.00 89.56 97 ILE A O 1
ATOM 770 N N . ASP A 1 98 ? 13.534 4.629 -15.200 1.00 92.69 98 ASP A N 1
ATOM 771 C CA . ASP A 1 98 ? 12.785 5.876 -15.331 1.00 92.69 98 ASP A CA 1
ATOM 772 C C . ASP A 1 98 ? 11.343 5.683 -14.846 1.00 92.69 98 ASP A C 1
ATOM 774 O O . ASP A 1 98 ? 10.804 6.561 -14.165 1.00 92.69 98 ASP A O 1
ATOM 778 N N . GLU A 1 99 ? 10.738 4.521 -15.118 1.00 90.94 99 GLU A N 1
ATOM 779 C CA . GLU A 1 99 ? 9.417 4.155 -14.589 1.00 90.94 99 GLU A CA 1
ATOM 780 C C . GLU A 1 99 ? 9.439 4.042 -13.057 1.00 90.94 99 GLU A C 1
ATOM 782 O O . GLU A 1 99 ? 8.584 4.621 -12.379 1.00 90.94 99 GLU A O 1
ATOM 787 N N . LEU A 1 100 ? 10.450 3.374 -12.493 1.00 93.44 100 LEU A N 1
ATOM 788 C CA . LEU A 1 100 ? 10.626 3.239 -11.047 1.00 93.44 100 LEU A CA 1
ATOM 789 C C . LEU A 1 100 ? 10.772 4.600 -10.368 1.00 93.44 100 LEU A C 1
ATOM 791 O O . LEU A 1 100 ? 10.110 4.865 -9.365 1.00 93.44 100 LEU A O 1
ATOM 795 N N . ASN A 1 101 ? 11.613 5.477 -10.918 1.00 94.69 101 ASN A N 1
ATOM 796 C CA . ASN A 1 101 ? 11.832 6.811 -10.365 1.00 94.69 101 ASN A CA 1
ATOM 797 C C . ASN A 1 101 ? 10.549 7.652 -10.387 1.00 94.69 101 ASN A C 1
ATOM 799 O O . ASN A 1 101 ? 10.242 8.322 -9.398 1.00 94.69 101 ASN A O 1
ATOM 803 N N . GLN A 1 102 ? 9.771 7.582 -11.472 1.00 94.94 102 GLN A N 1
ATOM 804 C CA . GLN A 1 102 ? 8.474 8.259 -11.557 1.00 94.94 102 GLN A CA 1
ATOM 805 C C . GLN A 1 102 ? 7.488 7.711 -10.520 1.00 94.94 102 GLN A C 1
ATOM 807 O O . GLN A 1 102 ? 6.849 8.487 -9.805 1.00 94.94 102 GLN A O 1
ATOM 812 N N . LEU A 1 103 ? 7.393 6.386 -10.388 1.00 94.69 103 LEU A N 1
ATOM 813 C CA . LEU A 1 103 ? 6.526 5.748 -9.399 1.00 94.69 103 LEU A CA 1
ATOM 814 C C . LEU A 1 103 ? 6.925 6.113 -7.968 1.00 94.69 103 LEU A C 1
ATOM 816 O O . LEU A 1 103 ? 6.058 6.455 -7.163 1.00 94.69 103 LEU A O 1
ATOM 820 N N . ILE A 1 104 ? 8.219 6.102 -7.643 1.00 94.44 104 ILE A N 1
ATOM 821 C CA . ILE A 1 104 ? 8.729 6.521 -6.331 1.00 94.44 104 ILE A CA 1
ATOM 822 C C . ILE A 1 104 ? 8.379 7.988 -6.066 1.00 94.44 104 ILE A C 1
ATOM 824 O O . ILE A 1 104 ? 7.897 8.313 -4.979 1.00 94.44 104 ILE A O 1
ATOM 828 N N . GLU A 1 105 ? 8.569 8.875 -7.045 1.00 95.62 105 GLU A N 1
ATOM 829 C CA . GLU A 1 105 ? 8.254 10.294 -6.882 1.00 95.62 105 GLU A CA 1
ATOM 830 C C . GLU A 1 105 ? 6.762 10.506 -6.594 1.00 95.62 105 GLU A C 1
ATOM 832 O O . GLU A 1 105 ? 6.411 11.200 -5.634 1.00 95.62 105 GLU A O 1
ATOM 837 N N . VAL A 1 106 ? 5.883 9.893 -7.391 1.00 95.31 106 VAL A N 1
ATOM 838 C CA . VAL A 1 106 ? 4.427 10.008 -7.226 1.00 95.31 106 VAL A CA 1
ATOM 839 C C . VAL A 1 106 ? 3.991 9.423 -5.882 1.00 95.31 106 VAL A C 1
ATOM 841 O O . VAL A 1 106 ? 3.294 10.087 -5.113 1.00 95.31 106 VAL A O 1
ATOM 844 N N . THR A 1 107 ? 4.448 8.215 -5.552 1.00 94.62 107 THR A N 1
ATOM 845 C CA . THR A 1 107 ? 4.034 7.515 -4.327 1.00 94.62 107 THR A CA 1
ATOM 846 C C . THR A 1 107 ? 4.588 8.145 -3.050 1.00 94.62 107 THR A C 1
ATOM 848 O O . THR A 1 107 ? 3.948 8.055 -2.003 1.00 94.62 107 THR A O 1
ATOM 851 N N . SER A 1 108 ? 5.722 8.851 -3.116 1.00 93.88 108 SER A N 1
ATOM 852 C CA . SER A 1 108 ? 6.291 9.571 -1.964 1.00 93.88 108 SER A CA 1
ATOM 853 C C . SER A 1 108 ? 5.428 10.744 -1.481 1.00 93.88 108 SER A C 1
ATOM 855 O O . SER A 1 108 ? 5.547 11.170 -0.331 1.00 93.88 108 SER A O 1
ATOM 857 N N . LYS A 1 109 ? 4.552 11.265 -2.351 1.00 94.31 109 LYS A N 1
ATOM 858 C CA . LYS A 1 109 ? 3.660 12.400 -2.065 1.00 94.31 109 LYS A CA 1
ATOM 859 C C . LYS A 1 109 ? 2.310 11.961 -1.491 1.00 94.31 109 LYS A C 1
ATOM 861 O O . LYS A 1 109 ? 1.532 12.811 -1.064 1.00 94.31 109 LYS A O 1
ATOM 866 N N . LEU A 1 110 ? 2.029 10.657 -1.481 1.00 92.75 110 LEU A N 1
ATOM 867 C CA . LEU A 1 110 ? 0.760 10.105 -1.022 1.00 92.75 110 LEU A CA 1
ATOM 868 C C . LEU A 1 110 ? 0.611 10.226 0.491 1.00 92.75 110 LEU A C 1
ATOM 870 O O . LEU A 1 110 ? 1.531 9.912 1.256 1.00 92.75 110 LEU A O 1
ATOM 874 N N . SER A 1 111 ? -0.586 10.600 0.939 1.00 91.38 111 SER A N 1
ATOM 875 C CA . SER A 1 111 ? -0.897 10.543 2.362 1.00 91.38 111 SER A CA 1
ATOM 876 C C . SER A 1 111 ? -0.955 9.085 2.845 1.00 91.38 111 SER A C 1
ATOM 878 O O . SER A 1 111 ? -1.158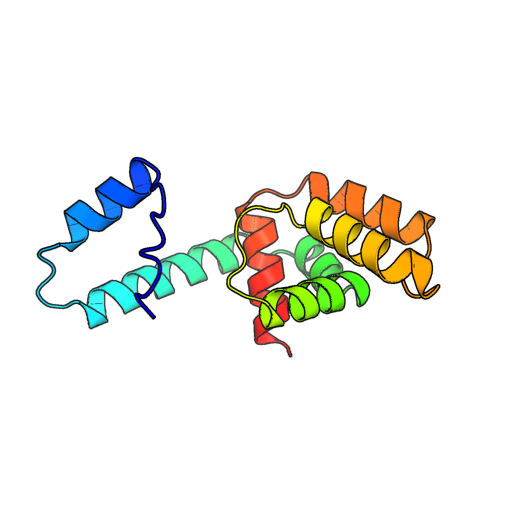 8.169 2.043 1.00 91.38 111 SER A O 1
ATOM 880 N N . PRO A 1 112 ? -0.837 8.831 4.159 1.00 87.44 112 PRO A N 1
ATOM 881 C CA . PRO A 1 112 ? -1.000 7.481 4.693 1.00 87.44 112 PRO A CA 1
ATOM 882 C C . PRO A 1 112 ? -2.339 6.829 4.313 1.00 87.44 112 PRO A C 1
ATOM 884 O O . PRO A 1 112 ? -2.394 5.622 4.110 1.00 87.44 112 PRO A O 1
ATOM 887 N N . PHE A 1 113 ? -3.415 7.613 4.185 1.00 89.12 113 PHE A N 1
ATOM 888 C CA . PHE A 1 113 ? -4.723 7.090 3.786 1.00 89.12 113 PHE A CA 1
ATOM 889 C C . PHE A 1 113 ? -4.766 6.688 2.314 1.00 89.12 113 PHE A C 1
ATOM 891 O O . PHE A 1 113 ? -5.372 5.672 1.992 1.00 89.12 113 PHE A O 1
ATOM 898 N N . ASP A 1 114 ? -4.091 7.437 1.443 1.00 92.69 114 ASP A N 1
ATOM 899 C CA . ASP A 1 114 ? -4.025 7.121 0.015 1.00 92.69 114 ASP A CA 1
ATOM 900 C C . ASP A 1 114 ? -3.221 5.837 -0.219 1.00 92.69 114 ASP A C 1
ATOM 902 O O . ASP A 1 114 ? -3.632 4.972 -0.988 1.00 92.69 114 ASP A O 1
ATOM 906 N N . GLN A 1 115 ? -2.113 5.673 0.513 1.00 91.25 115 GLN A N 1
ATOM 907 C CA . GLN A 1 115 ? -1.302 4.452 0.480 1.00 91.25 115 GLN A CA 1
ATOM 908 C C . GLN A 1 115 ? -2.113 3.233 0.940 1.00 91.25 115 GLN A C 1
ATOM 910 O O . GLN A 1 115 ? -2.111 2.209 0.263 1.00 91.25 115 GLN A O 1
ATOM 915 N N . LEU A 1 116 ? -2.862 3.361 2.042 1.00 88.88 116 LEU A N 1
ATOM 916 C CA . LEU A 1 116 ? -3.750 2.298 2.525 1.00 88.88 116 LEU A CA 1
ATOM 917 C C . LEU A 1 116 ? -4.886 1.996 1.541 1.00 88.88 116 LEU A C 1
ATOM 919 O O . LEU A 1 116 ? -5.259 0.840 1.391 1.00 88.88 116 LEU A O 1
ATOM 923 N N . ALA A 1 117 ? -5.431 3.010 0.866 1.00 91.44 117 ALA A N 1
ATOM 924 C CA . ALA A 1 117 ? -6.491 2.811 -0.116 1.00 91.44 117 ALA A CA 1
ATOM 925 C C . ALA A 1 117 ? -5.985 2.048 -1.352 1.00 91.44 117 ALA A C 1
ATOM 927 O O . ALA A 1 117 ? -6.696 1.181 -1.857 1.00 91.44 117 ALA A O 1
ATOM 928 N N . ILE A 1 118 ? -4.756 2.325 -1.805 1.00 93.06 118 ILE A N 1
ATOM 929 C CA . ILE A 1 118 ? -4.090 1.561 -2.873 1.00 93.06 118 ILE A CA 1
ATOM 930 C C . ILE A 1 118 ? -3.869 0.109 -2.443 1.00 93.06 118 ILE A C 1
ATOM 932 O O . ILE A 1 118 ? -4.234 -0.793 -3.191 1.00 93.06 118 ILE A O 1
ATOM 936 N N . MET A 1 119 ? -3.309 -0.117 -1.249 1.00 89.25 119 MET A N 1
ATOM 937 C CA . MET A 1 119 ? -3.060 -1.467 -0.724 1.00 89.25 119 MET A CA 1
ATOM 938 C C . MET A 1 119 ? -4.353 -2.283 -0.652 1.00 89.25 119 MET A C 1
ATOM 940 O O . MET A 1 119 ? -4.430 -3.355 -1.243 1.00 89.25 119 MET A O 1
ATOM 944 N N . GLU A 1 120 ? -5.396 -1.724 -0.034 1.00 88.19 120 GLU A N 1
ATOM 945 C CA . GLU A 1 120 ? -6.712 -2.362 0.065 1.00 88.19 120 GLU A CA 1
ATOM 946 C C . GLU A 1 120 ? -7.279 -2.696 -1.321 1.00 88.19 120 GLU A C 1
ATOM 948 O O . GLU A 1 120 ? -7.803 -3.790 -1.532 1.00 88.19 120 GLU A O 1
ATOM 953 N N . PHE A 1 121 ? -7.176 -1.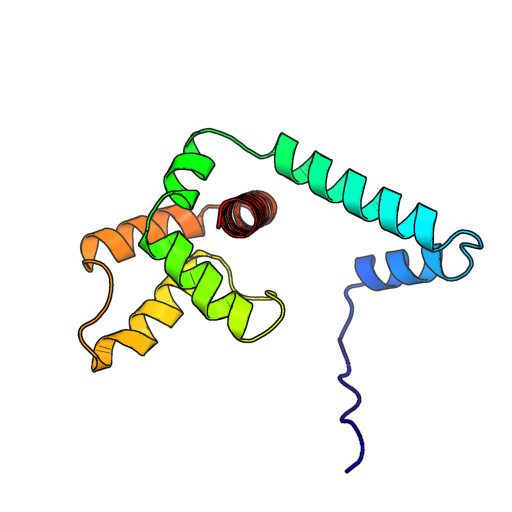770 -2.282 1.00 91.12 121 PHE A N 1
ATOM 954 C CA . PHE A 1 121 ? -7.659 -2.003 -3.640 1.00 91.12 121 PHE A CA 1
ATOM 955 C C . PHE A 1 121 ? -6.917 -3.157 -4.316 1.00 91.12 121 PHE A C 1
ATOM 957 O O . PHE A 1 121 ? -7.561 -4.007 -4.928 1.00 91.12 121 PHE A O 1
ATOM 964 N N . VAL A 1 122 ? -5.588 -3.189 -4.221 1.00 90.69 122 VAL A N 1
ATOM 965 C CA . VAL A 1 122 ? -4.775 -4.254 -4.818 1.00 90.69 122 VAL A CA 1
ATOM 966 C C . VAL A 1 122 ? -5.123 -5.600 -4.181 1.00 90.69 122 VAL A C 1
ATOM 968 O O . VAL A 1 122 ? -5.492 -6.522 -4.900 1.00 90.69 122 VAL A O 1
ATOM 971 N N . GLU A 1 123 ? -5.145 -5.688 -2.850 1.00 85.69 123 GLU A N 1
ATOM 972 C CA . GLU A 1 123 ? -5.483 -6.924 -2.128 1.00 85.69 123 GLU A CA 1
ATOM 973 C C . GLU A 1 123 ? -6.884 -7.468 -2.470 1.00 85.69 123 GLU A C 1
ATOM 975 O O . GLU A 1 123 ? -7.079 -8.680 -2.532 1.00 85.69 123 GLU A O 1
ATOM 980 N N . HIS A 1 124 ? -7.865 -6.592 -2.720 1.00 84.12 124 HIS A N 1
ATOM 981 C CA . HIS A 1 124 ? -9.238 -6.998 -3.047 1.00 84.12 124 HIS A CA 1
ATOM 982 C C . HIS A 1 124 ? -9.460 -7.403 -4.510 1.00 84.12 124 HIS A C 1
ATOM 984 O O . HIS A 1 124 ? -10.465 -8.055 -4.800 1.00 84.12 124 HIS A O 1
ATOM 990 N N . ASN A 1 125 ? -8.598 -6.971 -5.435 1.00 79.06 125 ASN A N 1
ATOM 991 C CA . ASN A 1 125 ? -8.769 -7.196 -6.877 1.00 79.06 125 ASN A CA 1
ATOM 992 C C . ASN A 1 125 ? -7.823 -8.271 -7.443 1.00 79.06 125 ASN A C 1
ATOM 994 O O . ASN A 1 125 ? -7.687 -8.369 -8.666 1.00 79.06 125 ASN A O 1
ATOM 998 N N . HIS A 1 126 ? -7.201 -9.060 -6.567 1.00 60.31 126 HIS A N 1
ATOM 999 C CA . HIS A 1 126 ? -6.455 -10.266 -6.919 1.00 60.31 126 HIS A CA 1
ATOM 1000 C C . HIS A 1 126 ? -7.376 -11.458 -7.228 1.00 60.31 126 HIS A C 1
ATOM 1002 O O . HIS A 1 126 ? -8.368 -11.666 -6.489 1.00 60.31 126 HIS A O 1
#